Protein AF-A0A537US73-F1 (afdb_monomer_lite)

Foldseek 3Di:
DPVVVVVVLVVCVVVVHAAEAADAAEPVCVVVVVVVCVVVPNPDHPYYHYAYPVHPDPFSLVVLLVVLVVCVVVVDQAAEFEDQAVSSAPNDSYVYYHHDHDPPDYGD

Radius of gyration: 13.64 Å; chains: 1; bounding box: 30×30×32 Å

pLDDT: mean 93.69, std 6.21, range [62.94, 98.44]

Secondary structure (DSSP, 8-state):
--HHHHHHHHHHHHTTPPPEEEEEEEGGGHHHHHHHHHHTT--S-SEEEEEPTT---SSHHHHHHHHHHHHHHTT--B--EEESSGGGT-S--BS-EEEPP--S----

Sequence (108 aa):
PIKPALDLFNAAKAKGVAVVFITGRRDRERQATLWNLDRAGYEGWAKLVTRPDDDPHPTVEAYKTEERRKLAEAGYTIIATVGDQQSDLDGGSAECTFKVPNPFYFIR

Structure (mmCIF, N/CA/C/O backbone):
data_AF-A0A537US73-F1
#
_entry.id   AF-A0A537US73-F1
#
loop_
_atom_site.group_PDB
_atom_site.id
_atom_site.type_symbol
_atom_site.label_atom_id
_atom_site.label_alt_id
_atom_site.label_comp_id
_atom_site.label_asym_id
_atom_site.label_entity_id
_atom_site.label_seq_id
_atom_site.pdbx_PDB_ins_code
_atom_site.Cartn_x
_atom_site.Cartn_y
_atom_site.Cartn_z
_atom_site.occupancy
_atom_site.B_iso_or_equiv
_atom_site.auth_seq_id
_atom_site.auth_comp_id
_atom_site.auth_asym_id
_atom_site.auth_atom_id
_atom_site.pdbx_PDB_model_num
ATOM 1 N N . PRO A 1 1 ? -2.478 -14.498 5.587 1.00 77.81 1 PRO A N 1
ATOM 2 C CA . PRO A 1 1 ? -2.134 -13.086 5.886 1.00 77.81 1 PRO A CA 1
ATOM 3 C C . PRO A 1 1 ? -1.152 -13.024 7.056 1.00 77.81 1 PRO A C 1
ATOM 5 O O . PRO A 1 1 ? -1.156 -13.936 7.879 1.00 77.81 1 PRO A O 1
ATOM 8 N N . ILE A 1 2 ? -0.347 -11.964 7.150 1.00 90.00 2 ILE A N 1
ATOM 9 C CA . ILE A 1 2 ? 0.436 -11.678 8.359 1.00 90.00 2 ILE A CA 1
ATOM 10 C C . ILE A 1 2 ? -0.547 -11.120 9.393 1.00 90.00 2 ILE A C 1
ATOM 12 O O . ILE A 1 2 ? -0.985 -9.980 9.265 1.00 90.00 2 ILE A O 1
ATOM 16 N N . LYS A 1 3 ? -0.944 -11.931 10.383 1.00 94.31 3 LYS A N 1
ATOM 17 C CA . LYS A 1 3 ? -2.038 -11.583 11.309 1.00 94.31 3 LYS A CA 1
ATOM 18 C C . LYS A 1 3 ? -1.866 -10.204 11.980 1.00 94.31 3 LYS A C 1
ATOM 20 O O . LYS A 1 3 ? -2.812 -9.424 11.910 1.00 94.31 3 LYS A O 1
ATOM 25 N N . PRO A 1 4 ? -0.685 -9.835 12.520 1.00 96.19 4 PRO A N 1
ATOM 26 C CA . PRO A 1 4 ? -0.496 -8.509 13.114 1.00 96.19 4 PRO A CA 1
ATOM 27 C C . PRO A 1 4 ? -0.744 -7.338 12.150 1.00 96.19 4 PRO A C 1
ATOM 29 O O . PRO A 1 4 ? -1.201 -6.281 12.574 1.00 96.19 4 PRO A O 1
ATOM 32 N N . ALA A 1 5 ? -0.485 -7.513 10.849 1.00 96.50 5 ALA A N 1
ATOM 33 C CA . ALA A 1 5 ? -0.738 -6.471 9.856 1.00 96.50 5 ALA A CA 1
ATOM 34 C C . ALA A 1 5 ? -2.242 -6.262 9.619 1.00 96.50 5 ALA A C 1
ATOM 36 O O . ALA A 1 5 ? -2.681 -5.131 9.425 1.00 96.50 5 ALA A O 1
ATOM 37 N N . LEU A 1 6 ? -3.035 -7.338 9.645 1.00 97.69 6 LEU A N 1
ATOM 38 C CA . LEU A 1 6 ? -4.495 -7.245 9.564 1.00 97.69 6 LEU A CA 1
ATOM 39 C C . LEU A 1 6 ? -5.085 -6.609 10.833 1.00 97.69 6 LEU A C 1
ATOM 41 O O . LEU A 1 6 ? -5.959 -5.752 10.737 1.00 97.69 6 LEU A O 1
ATOM 45 N N . ASP A 1 7 ? -4.565 -6.967 12.010 1.00 97.94 7 ASP A N 1
ATOM 46 C CA . ASP A 1 7 ? -4.988 -6.368 13.282 1.00 97.94 7 ASP A CA 1
ATOM 47 C C . ASP A 1 7 ? -4.717 -4.846 13.294 1.00 97.94 7 ASP A C 1
ATOM 49 O O . ASP A 1 7 ? -5.599 -4.058 13.641 1.00 97.94 7 ASP A O 1
ATOM 53 N N . LEU A 1 8 ? -3.533 -4.413 12.832 1.00 97.19 8 LEU A N 1
ATOM 54 C CA . LEU A 1 8 ? -3.190 -2.993 12.679 1.00 97.19 8 LEU A CA 1
ATOM 55 C C . LEU A 1 8 ? -4.104 -2.278 11.675 1.00 97.19 8 LEU A C 1
ATOM 57 O O . LEU A 1 8 ? -4.586 -1.181 11.959 1.00 97.19 8 LEU A O 1
ATOM 61 N N . PHE A 1 9 ? -4.352 -2.895 10.518 1.00 98.12 9 PHE A N 1
ATOM 62 C CA . PHE A 1 9 ? -5.245 -2.360 9.491 1.00 98.12 9 PHE A CA 1
ATOM 63 C C . PHE A 1 9 ? -6.645 -2.085 10.054 1.00 98.12 9 PHE A C 1
ATOM 65 O O . PHE A 1 9 ? -7.157 -0.969 9.937 1.00 98.12 9 PHE A O 1
ATOM 72 N N . ASN A 1 10 ? -7.227 -3.076 10.731 1.00 98.06 10 ASN A N 1
ATOM 73 C CA . ASN A 1 10 ? -8.550 -2.965 11.337 1.00 98.06 10 ASN A CA 1
ATOM 74 C C . ASN A 1 10 ? -8.580 -1.902 12.443 1.00 98.06 10 ASN A C 1
ATOM 76 O O . ASN A 1 10 ? -9.516 -1.105 12.505 1.00 98.06 10 ASN A O 1
ATOM 80 N N . ALA A 1 11 ? -7.540 -1.831 13.279 1.00 98.12 11 ALA A N 1
ATOM 81 C CA . ALA A 1 11 ? -7.434 -0.819 14.327 1.00 98.12 11 ALA A CA 1
ATOM 82 C C . ALA A 1 11 ? -7.325 0.611 13.767 1.00 98.12 11 ALA A C 1
ATOM 84 O O . ALA A 1 11 ? -7.943 1.530 14.307 1.00 98.12 11 ALA A O 1
ATOM 85 N N . ALA A 1 12 ? -6.568 0.814 12.684 1.00 97.75 12 ALA A N 1
ATOM 86 C CA . ALA A 1 12 ? -6.464 2.107 12.007 1.00 97.75 12 ALA A CA 1
ATOM 87 C C . ALA A 1 12 ? -7.816 2.521 11.406 1.00 97.75 12 ALA A C 1
ATOM 89 O O . ALA A 1 12 ? -8.304 3.628 11.651 1.00 97.75 12 ALA A O 1
ATOM 90 N N . LYS A 1 13 ? -8.474 1.595 10.700 1.00 97.56 13 LYS A N 1
ATOM 91 C CA . LYS A 1 13 ? -9.808 1.793 10.123 1.00 97.56 13 LYS A CA 1
ATOM 92 C C . LYS A 1 13 ? -10.861 2.142 11.173 1.00 97.56 13 LYS A C 1
ATOM 94 O O . LYS A 1 13 ? -11.618 3.087 10.967 1.00 97.56 13 LYS A O 1
ATOM 99 N N . ALA A 1 14 ? -10.879 1.441 12.307 1.00 97.88 14 ALA A N 1
ATOM 100 C CA . ALA A 1 14 ? -11.801 1.710 13.413 1.00 97.88 14 ALA A CA 1
ATOM 101 C C . ALA A 1 14 ? -11.631 3.117 14.018 1.00 97.88 14 ALA A C 1
ATOM 103 O O . ALA A 1 14 ? -12.566 3.652 14.606 1.00 97.88 14 ALA A O 1
ATOM 104 N N . LYS A 1 15 ? -10.457 3.736 13.847 1.00 97.88 15 LYS A N 1
ATOM 105 C CA . LYS A 1 15 ? -10.158 5.111 14.274 1.00 97.88 15 LYS A CA 1
ATOM 106 C C . LYS A 1 15 ? -10.400 6.160 13.182 1.00 97.88 15 LYS A C 1
ATOM 108 O O . LYS A 1 15 ? -10.014 7.310 13.355 1.00 97.88 15 LYS A O 1
ATOM 113 N N . GLY A 1 16 ? -11.002 5.780 12.054 1.00 97.25 16 GLY A N 1
ATOM 114 C CA . GLY A 1 16 ? -11.258 6.689 10.935 1.00 97.25 16 GLY A CA 1
ATOM 115 C C . GLY A 1 16 ? -10.019 7.025 10.101 1.00 97.25 16 GLY A C 1
ATOM 116 O O . GLY A 1 16 ? -10.068 7.941 9.284 1.00 97.25 16 GLY A O 1
ATOM 117 N N . VAL A 1 17 ? -8.913 6.292 10.269 1.00 97.88 17 VAL A N 1
ATOM 118 C CA . VAL A 1 17 ? -7.701 6.502 9.471 1.00 97.88 17 VAL A CA 1
ATOM 119 C C . VAL A 1 17 ? -7.886 5.875 8.089 1.00 97.88 17 VAL A C 1
ATOM 121 O O . VAL A 1 17 ? -8.249 4.701 7.956 1.00 97.88 17 VAL A O 1
ATOM 124 N N . ALA A 1 18 ? -7.615 6.653 7.042 1.00 98.00 18 ALA A N 1
ATOM 125 C CA . ALA A 1 18 ? -7.555 6.147 5.679 1.00 98.00 18 ALA A CA 1
ATOM 126 C C . ALA A 1 18 ? -6.306 5.272 5.506 1.00 98.00 18 ALA A C 1
ATOM 128 O O . ALA A 1 18 ? -5.186 5.735 5.704 1.00 98.00 18 ALA A O 1
ATOM 129 N N . VAL A 1 19 ? -6.491 4.010 5.112 1.00 98.12 19 VAL A N 1
ATOM 130 C CA . VAL A 1 19 ? -5.371 3.103 4.833 1.00 98.12 19 VAL A CA 1
ATOM 131 C C . VAL A 1 19 ? -5.150 3.004 3.330 1.00 98.12 19 VAL A C 1
ATOM 133 O O . VAL A 1 19 ? -6.072 2.662 2.588 1.00 98.12 19 VAL A O 1
ATOM 136 N N . VAL A 1 20 ? -3.928 3.290 2.886 1.00 98.19 20 VAL A N 1
ATOM 137 C CA . VAL A 1 20 ? -3.509 3.205 1.484 1.00 98.19 20 VAL A CA 1
ATOM 138 C C . VAL A 1 20 ? -2.401 2.168 1.346 1.00 98.19 20 VAL A C 1
ATOM 140 O O . VAL A 1 20 ? -1.422 2.197 2.086 1.00 98.19 20 VAL A O 1
ATOM 143 N N . PHE A 1 21 ? -2.537 1.269 0.374 1.00 97.94 21 PHE A N 1
ATOM 144 C CA . PHE A 1 21 ? -1.484 0.334 -0.008 1.00 97.94 21 PHE A CA 1
ATOM 145 C C . PHE A 1 21 ? -0.675 0.910 -1.170 1.00 97.94 21 PHE A C 1
ATOM 147 O O . PHE A 1 21 ? -1.232 1.139 -2.243 1.00 97.94 21 PHE A O 1
ATOM 154 N N . ILE A 1 22 ? 0.634 1.089 -0.986 1.00 97.00 22 ILE A N 1
ATOM 155 C CA . ILE A 1 22 ? 1.580 1.404 -2.067 1.00 97.00 22 ILE A CA 1
ATOM 156 C C . ILE A 1 22 ? 2.517 0.209 -2.225 1.00 97.00 22 ILE A C 1
ATOM 158 O O . ILE A 1 22 ? 3.218 -0.166 -1.288 1.00 97.00 22 ILE A O 1
ATOM 162 N N . THR A 1 23 ? 2.530 -0.417 -3.401 1.00 96.06 23 THR A N 1
ATOM 163 C CA . THR A 1 23 ? 3.285 -1.655 -3.636 1.00 96.06 23 THR A CA 1
ATOM 164 C C . THR A 1 23 ? 4.154 -1.579 -4.884 1.00 96.06 23 THR A C 1
ATOM 166 O O . THR A 1 23 ? 3.825 -0.899 -5.849 1.00 96.06 23 THR A O 1
ATOM 169 N N . GLY A 1 24 ? 5.275 -2.305 -4.860 1.00 95.06 24 GLY A N 1
ATOM 170 C CA . GLY A 1 24 ? 6.141 -2.484 -6.028 1.00 95.06 24 GLY A CA 1
ATOM 171 C C . GLY A 1 24 ? 5.611 -3.505 -7.041 1.00 95.06 24 GLY A C 1
ATOM 172 O O . GLY A 1 24 ? 6.200 -3.627 -8.113 1.00 95.06 24 GLY A O 1
ATOM 173 N N . ARG A 1 25 ? 4.527 -4.232 -6.715 1.00 96.88 25 ARG A N 1
ATOM 174 C CA . ARG A 1 25 ? 3.833 -5.113 -7.669 1.00 96.88 25 ARG A CA 1
ATOM 175 C C . ARG A 1 25 ? 3.370 -4.315 -8.874 1.00 96.88 25 ARG A C 1
ATOM 177 O O . ARG A 1 25 ? 2.863 -3.203 -8.709 1.00 96.88 25 ARG A O 1
ATOM 184 N N . ARG A 1 26 ? 3.531 -4.904 -10.053 1.00 97.44 26 ARG A N 1
ATOM 185 C CA . ARG A 1 26 ? 3.197 -4.254 -11.313 1.00 97.44 26 ARG A CA 1
ATOM 186 C C . ARG A 1 26 ? 1.688 -4.216 -11.560 1.00 97.44 26 ARG A C 1
ATOM 188 O O . ARG A 1 26 ? 0.945 -5.015 -10.988 1.00 97.44 26 ARG A O 1
ATOM 195 N N . ASP A 1 27 ? 1.228 -3.326 -12.432 1.00 98.19 27 ASP A N 1
ATOM 196 C CA . ASP A 1 27 ? -0.194 -3.186 -12.771 1.00 98.19 27 ASP A CA 1
ATOM 197 C C . ASP A 1 27 ? -0.805 -4.464 -13.355 1.00 98.19 27 ASP A C 1
ATOM 199 O O . ASP A 1 27 ? -1.917 -4.840 -12.968 1.00 98.19 27 ASP A O 1
ATOM 203 N N . ARG A 1 28 ? -0.056 -5.223 -14.162 1.00 98.12 28 ARG A N 1
ATOM 204 C CA . ARG A 1 28 ? -0.457 -6.577 -14.587 1.00 98.12 28 ARG A CA 1
ATOM 205 C C . ARG A 1 28 ? -0.792 -7.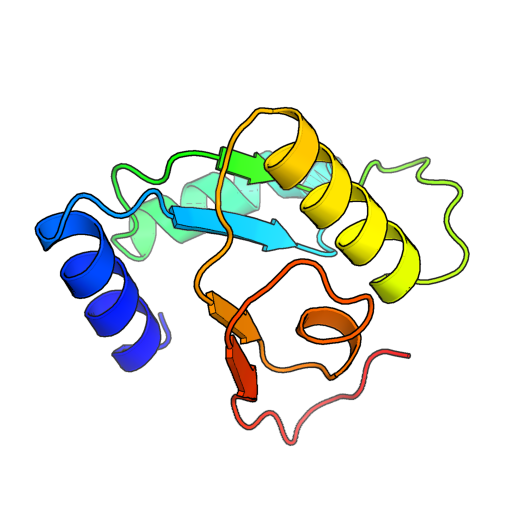538 -13.433 1.00 98.12 28 ARG A C 1
ATOM 207 O O . ARG A 1 28 ? -1.527 -8.501 -13.629 1.00 98.12 28 ARG A O 1
ATOM 214 N N . GLU A 1 29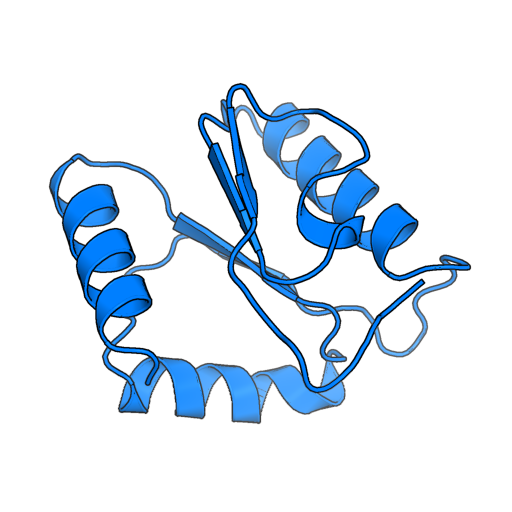 ? -0.290 -7.292 -12.220 1.00 98.44 29 GLU A N 1
ATOM 215 C CA . GLU A 1 29 ? -0.543 -8.098 -11.012 1.00 98.44 29 GLU A CA 1
ATOM 216 C C . GLU A 1 29 ? -1.678 -7.531 -10.137 1.00 98.44 29 GLU A C 1
ATOM 218 O O . GLU A 1 29 ? -1.995 -8.082 -9.072 1.00 98.44 29 GLU A O 1
ATOM 223 N N . ARG A 1 30 ? -2.304 -6.420 -10.546 1.00 98.31 30 ARG A N 1
ATOM 224 C CA . ARG A 1 30 ? -3.295 -5.698 -9.738 1.00 98.31 30 ARG A CA 1
ATOM 225 C C . ARG A 1 30 ? -4.505 -6.557 -9.387 1.00 98.31 30 ARG A C 1
ATOM 227 O O . ARG A 1 30 ? -4.887 -6.603 -8.221 1.00 98.31 30 ARG A O 1
ATOM 234 N N . GLN A 1 31 ? -5.074 -7.272 -10.358 1.00 98.31 31 GLN A N 1
ATOM 235 C CA . GLN A 1 31 ? -6.260 -8.110 -10.127 1.00 98.31 31 GLN A CA 1
ATOM 236 C C . GLN A 1 31 ? -5.979 -9.242 -9.133 1.00 98.31 31 GLN A C 1
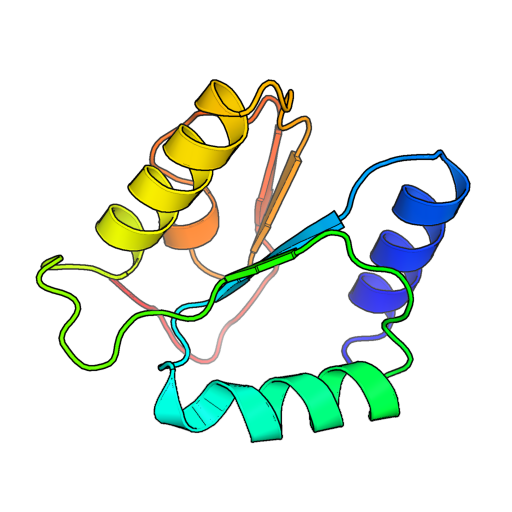ATOM 238 O O . GLN A 1 31 ? -6.711 -9.420 -8.162 1.00 98.31 31 GLN A O 1
ATOM 243 N N . ALA A 1 32 ? -4.852 -9.938 -9.298 1.00 98.44 32 ALA A N 1
ATOM 244 C CA . ALA A 1 32 ? -4.418 -10.953 -8.343 1.00 98.44 32 ALA A CA 1
ATOM 245 C C . ALA A 1 32 ? -4.155 -10.360 -6.946 1.00 98.44 32 ALA A C 1
ATOM 247 O O . ALA A 1 32 ? -4.406 -11.009 -5.931 1.00 98.44 32 ALA A O 1
ATOM 248 N N . THR A 1 33 ? -3.660 -9.123 -6.865 1.00 98.25 33 THR A N 1
ATOM 249 C CA . THR A 1 33 ? -3.456 -8.427 -5.586 1.00 98.25 33 THR A CA 1
ATOM 250 C C . THR A 1 33 ? -4.779 -8.125 -4.891 1.00 98.25 33 THR A C 1
ATOM 252 O O . THR A 1 33 ? -4.897 -8.411 -3.702 1.00 98.25 33 THR A O 1
ATOM 255 N N . LEU A 1 34 ? -5.777 -7.626 -5.624 1.00 98.06 34 LEU A N 1
ATOM 256 C CA . LEU A 1 34 ? -7.118 -7.369 -5.094 1.00 98.06 34 LEU A CA 1
ATOM 257 C C . LEU A 1 34 ? -7.760 -8.645 -4.541 1.00 98.06 34 LEU A C 1
ATOM 259 O O . LEU A 1 34 ? -8.175 -8.654 -3.387 1.00 98.06 34 LEU A O 1
ATOM 263 N N . TRP A 1 35 ? -7.745 -9.740 -5.307 1.00 98.19 35 TRP A N 1
ATOM 264 C CA . TRP A 1 35 ? -8.258 -11.034 -4.840 1.00 98.19 35 TRP A CA 1
ATOM 265 C C . TRP A 1 35 ? -7.567 -11.541 -3.573 1.00 98.19 35 TRP A C 1
ATOM 267 O O . TRP A 1 35 ? -8.216 -12.086 -2.684 1.00 98.19 35 TRP A O 1
ATOM 277 N N . ASN A 1 36 ? -6.251 -11.365 -3.465 1.00 98.06 36 ASN A N 1
ATOM 278 C CA . ASN A 1 36 ? -5.528 -11.792 -2.270 1.00 98.06 36 ASN A CA 1
ATOM 279 C C . ASN A 1 36 ? -5.813 -10.903 -1.054 1.00 98.06 36 ASN A C 1
ATOM 281 O O . ASN A 1 36 ? -5.842 -11.425 0.057 1.00 98.06 36 ASN A O 1
ATOM 285 N N . LEU A 1 37 ? -6.003 -9.593 -1.242 1.00 98.06 37 LEU A N 1
ATOM 286 C CA . LEU A 1 37 ? -6.384 -8.675 -0.164 1.00 98.06 37 LEU A CA 1
ATOM 287 C C . LEU A 1 37 ? -7.781 -9.005 0.370 1.00 98.06 37 LEU A C 1
ATOM 289 O O . LEU A 1 37 ? -7.942 -9.130 1.582 1.00 98.06 37 LEU A O 1
ATOM 293 N N . ASP A 1 38 ? -8.737 -9.224 -0.533 1.00 97.44 38 ASP A N 1
ATOM 294 C CA . ASP A 1 38 ? -10.108 -9.631 -0.215 1.00 97.44 38 ASP A CA 1
ATOM 295 C C . ASP A 1 38 ? -10.130 -10.940 0.588 1.00 97.44 38 ASP A C 1
ATOM 297 O O . ASP A 1 38 ? -10.549 -10.970 1.744 1.00 97.44 38 ASP A O 1
ATOM 301 N N . ARG A 1 39 ? -9.510 -12.001 0.058 1.00 97.75 39 ARG A N 1
ATOM 302 C CA . ARG A 1 39 ? -9.413 -13.300 0.744 1.00 97.75 39 ARG A CA 1
ATOM 303 C C . ARG A 1 39 ? -8.674 -13.230 2.086 1.00 97.75 39 ARG A C 1
ATOM 305 O O . ARG A 1 39 ? -8.866 -14.085 2.951 1.00 97.75 39 ARG A O 1
ATOM 312 N N . ALA A 1 40 ? -7.781 -12.260 2.250 1.00 97.56 40 ALA A N 1
ATOM 313 C CA . ALA A 1 40 ? -7.058 -12.031 3.494 1.00 97.56 40 ALA A CA 1
ATOM 314 C C . ALA A 1 40 ? -7.845 -11.200 4.524 1.00 97.56 40 ALA A C 1
ATOM 316 O O . ALA A 1 40 ? -7.366 -11.089 5.653 1.00 97.56 40 ALA A O 1
ATOM 317 N N . GLY A 1 41 ? -9.014 -10.659 4.163 1.00 97.69 41 GLY A N 1
ATOM 318 C CA . GLY A 1 41 ? -9.890 -9.878 5.039 1.00 97.69 41 GLY A CA 1
ATOM 319 C C . GLY A 1 41 ? -9.604 -8.374 5.061 1.00 97.69 41 GLY A C 1
ATOM 320 O O . GLY A 1 41 ? -10.003 -7.698 6.005 1.00 97.69 41 GLY A O 1
ATOM 321 N N . TYR A 1 42 ? -8.882 -7.835 4.072 1.00 98.19 42 TYR A N 1
ATOM 322 C CA . TYR A 1 42 ? -8.608 -6.397 3.984 1.00 98.19 42 TYR A CA 1
ATOM 323 C C . TYR A 1 42 ? -9.735 -5.661 3.256 1.00 98.19 42 TYR A C 1
ATOM 325 O O . TYR A 1 42 ? -9.709 -5.507 2.034 1.00 98.19 42 TYR A O 1
ATOM 333 N N . GLU A 1 43 ? -10.687 -5.136 4.021 1.00 96.00 43 GLU A N 1
ATOM 334 C CA . GLU A 1 43 ? -11.855 -4.428 3.491 1.00 96.00 43 GLU A CA 1
ATOM 335 C C . GLU A 1 43 ? -11.816 -2.917 3.772 1.00 96.00 43 GLU A C 1
ATOM 337 O O . GLU A 1 43 ? -11.321 -2.447 4.797 1.00 96.00 43 GLU A O 1
ATOM 342 N N . GLY A 1 44 ? -12.361 -2.118 2.850 1.00 96.06 44 GLY A N 1
ATOM 343 C CA . GLY A 1 44 ? -12.541 -0.677 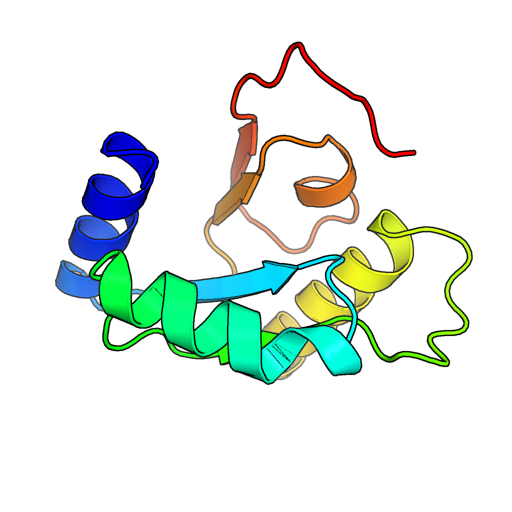3.054 1.00 96.06 44 GLY A CA 1
ATOM 344 C C . GLY A 1 44 ? -11.251 0.155 3.070 1.00 96.06 44 GLY A C 1
ATOM 345 O O . GLY A 1 44 ? -11.239 1.247 3.642 1.00 96.06 44 GLY A O 1
ATOM 346 N N . TRP A 1 45 ? -10.160 -0.322 2.473 1.00 97.25 45 TRP A N 1
ATOM 347 C CA . TRP A 1 45 ? -8.975 0.504 2.218 1.00 97.25 45 TRP A CA 1
ATOM 348 C C . TRP A 1 45 ? -9.311 1.673 1.276 1.00 97.25 45 TRP A C 1
ATOM 350 O O . TRP A 1 45 ? -10.210 1.582 0.446 1.00 97.25 45 TRP A O 1
ATOM 360 N N . ALA A 1 46 ? -8.598 2.790 1.414 1.00 97.69 46 ALA A N 1
ATOM 361 C CA . ALA A 1 46 ? -8.864 4.013 0.658 1.00 97.69 46 ALA A CA 1
ATOM 362 C C . ALA A 1 46 ? -8.293 3.955 -0.765 1.00 97.69 46 ALA A C 1
ATOM 364 O O . ALA A 1 46 ? -8.936 4.395 -1.715 1.00 97.69 46 ALA A O 1
ATOM 365 N N . LYS A 1 47 ? -7.079 3.409 -0.925 1.00 97.81 47 LYS A N 1
ATOM 366 C CA . LYS A 1 47 ? -6.448 3.249 -2.241 1.00 97.81 47 LYS A CA 1
ATOM 367 C C . LYS A 1 47 ? -5.482 2.058 -2.284 1.00 97.81 47 LYS A C 1
ATOM 369 O O . LYS A 1 47 ? -4.823 1.751 -1.295 1.00 97.81 47 LYS A O 1
ATOM 374 N N . LEU A 1 48 ? -5.384 1.427 -3.454 1.00 98.19 48 LEU A N 1
ATOM 375 C CA . LEU A 1 48 ? -4.328 0.490 -3.832 1.00 98.19 48 LEU A CA 1
ATOM 376 C C . LEU A 1 48 ? -3.574 1.099 -5.011 1.00 98.19 48 LEU A C 1
ATOM 378 O O . LEU A 1 48 ? -4.159 1.301 -6.081 1.00 98.19 48 LEU A O 1
ATOM 382 N N . VAL A 1 49 ? -2.288 1.357 -4.812 1.00 97.75 49 VAL A N 1
ATOM 383 C CA . VAL A 1 49 ? -1.370 1.923 -5.798 1.00 97.75 49 VAL A CA 1
ATOM 384 C C . VAL A 1 49 ? -0.353 0.851 -6.185 1.00 97.75 49 VAL A C 1
ATOM 386 O O . VAL A 1 49 ? 0.524 0.487 -5.399 1.00 97.75 49 VAL A O 1
ATOM 389 N N . THR A 1 50 ? -0.527 0.308 -7.385 1.00 98.06 50 THR A N 1
ATOM 390 C CA . THR A 1 50 ? 0.379 -0.647 -8.033 1.00 98.06 50 THR A CA 1
ATOM 391 C C . THR A 1 50 ? 1.320 0.104 -8.963 1.00 98.06 50 THR A C 1
ATOM 393 O O . THR A 1 50 ? 0.976 1.177 -9.450 1.00 98.06 50 THR A O 1
ATOM 396 N N . ARG A 1 51 ? 2.527 -0.429 -9.151 1.00 97.19 51 ARG A N 1
ATOM 397 C CA . ARG A 1 51 ? 3.562 0.191 -9.976 1.00 97.19 51 ARG A CA 1
ATOM 398 C C . ARG A 1 51 ? 3.218 0.009 -11.461 1.00 97.19 51 ARG A C 1
ATOM 400 O O . ARG A 1 51 ? 3.033 -1.140 -11.863 1.00 97.19 51 ARG A O 1
ATOM 407 N N . PRO A 1 52 ? 3.200 1.068 -12.288 1.00 97.69 52 PRO A N 1
ATOM 408 C CA . PRO A 1 52 ? 2.985 0.916 -13.724 1.00 97.69 52 PRO A CA 1
ATOM 409 C C . PRO A 1 52 ? 3.954 -0.087 -14.357 1.00 97.69 52 PRO A C 1
ATOM 411 O O . PRO A 1 52 ? 5.108 -0.226 -13.926 1.00 97.69 52 PRO A O 1
ATOM 414 N N . ASP A 1 53 ? 3.488 -0.832 -15.358 1.00 97.06 53 ASP A N 1
ATOM 415 C CA . ASP A 1 53 ? 4.323 -1.805 -16.074 1.00 97.06 53 ASP A CA 1
ATOM 416 C C . ASP A 1 53 ? 5.491 -1.121 -16.807 1.00 97.06 53 ASP A C 1
ATOM 418 O O . ASP A 1 53 ? 6.594 -1.666 -16.857 1.00 97.06 53 ASP A O 1
ATOM 422 N N . ASP A 1 54 ? 5.270 0.104 -17.282 1.00 96.62 54 ASP A N 1
ATOM 423 C CA . ASP A 1 54 ? 6.213 0.987 -17.972 1.00 96.62 54 ASP A CA 1
ATOM 424 C C . ASP A 1 54 ? 6.844 2.052 -17.054 1.00 96.62 54 ASP A C 1
ATOM 426 O O . ASP A 1 54 ? 7.429 3.021 -17.535 1.00 96.62 54 ASP A O 1
ATOM 430 N N . ASP A 1 55 ? 6.746 1.877 -15.730 1.00 95.31 55 ASP A N 1
ATOM 431 C CA . ASP A 1 55 ? 7.237 2.853 -14.756 1.00 95.31 55 ASP A CA 1
ATOM 432 C C . ASP A 1 55 ? 8.721 3.216 -14.990 1.00 95.31 55 ASP A C 1
ATOM 434 O O . ASP A 1 55 ? 9.582 2.329 -14.902 1.00 95.31 55 ASP A O 1
ATOM 438 N N . PRO A 1 56 ? 9.040 4.505 -15.223 1.00 94.12 56 PRO A N 1
ATOM 439 C CA . PRO A 1 56 ? 10.379 4.941 -15.610 1.00 94.12 56 PRO A CA 1
ATOM 440 C C . PRO A 1 56 ? 11.320 5.139 -14.416 1.00 94.12 56 PRO A C 1
ATOM 442 O O . PRO A 1 56 ? 12.496 5.453 -14.612 1.00 94.12 56 PRO A O 1
ATOM 445 N N . HIS A 1 57 ? 10.833 5.005 -13.177 1.00 94.38 57 HIS A N 1
ATOM 446 C CA . HIS A 1 57 ? 11.663 5.244 -12.003 1.00 94.38 57 HIS A CA 1
ATOM 447 C C . HIS A 1 57 ? 12.786 4.200 -11.898 1.00 94.38 57 HIS A C 1
ATOM 449 O O . HIS A 1 57 ? 12.542 2.996 -12.048 1.00 94.38 57 HIS A O 1
ATOM 455 N N . PRO A 1 58 ? 14.013 4.626 -11.553 1.00 90.00 58 PRO A N 1
ATOM 456 C CA . PRO A 1 58 ? 15.158 3.724 -11.467 1.00 90.00 58 PRO A CA 1
ATOM 457 C C . PRO A 1 58 ? 15.038 2.723 -10.309 1.00 90.00 58 PRO A C 1
ATOM 459 O O . PRO A 1 58 ? 15.572 1.620 -10.397 1.00 90.00 58 PRO A O 1
ATOM 462 N N . THR A 1 59 ? 14.324 3.078 -9.236 1.00 90.62 59 THR A N 1
ATOM 463 C CA . THR A 1 59 ? 14.165 2.244 -8.035 1.00 90.62 59 THR A CA 1
ATOM 464 C C . THR A 1 59 ? 12.714 2.205 -7.562 1.00 90.62 59 THR A C 1
ATOM 466 O O . THR A 1 59 ? 11.900 3.076 -7.880 1.00 90.62 59 THR A O 1
ATOM 469 N N . VAL A 1 60 ? 12.382 1.179 -6.772 1.00 90.19 60 VAL A N 1
ATOM 470 C CA . VAL A 1 60 ? 11.072 1.084 -6.105 1.00 90.19 60 VAL A CA 1
ATOM 471 C C . VAL A 1 60 ? 10.911 2.197 -5.066 1.00 90.19 60 VAL A C 1
ATOM 473 O O . VAL A 1 60 ? 9.804 2.692 -4.878 1.00 90.19 60 VAL A O 1
ATOM 476 N N . GLU A 1 61 ? 12.004 2.613 -4.423 1.00 91.50 61 GLU A N 1
ATOM 477 C CA . GLU A 1 61 ? 12.017 3.727 -3.472 1.00 91.50 61 GLU A CA 1
ATOM 478 C C . GLU A 1 61 ? 11.585 5.042 -4.123 1.00 91.50 61 GLU A C 1
ATOM 480 O O . GLU A 1 61 ? 10.699 5.717 -3.598 1.00 91.50 61 GLU A O 1
ATOM 485 N N . ALA A 1 62 ? 12.162 5.384 -5.282 1.00 92.25 62 ALA A N 1
ATOM 486 C CA . ALA A 1 62 ? 11.836 6.615 -5.999 1.00 92.25 62 ALA A CA 1
ATOM 487 C C . ALA A 1 62 ? 10.351 6.649 -6.383 1.00 92.25 62 ALA A C 1
ATOM 489 O O . ALA A 1 62 ? 9.657 7.624 -6.103 1.00 92.25 62 ALA A O 1
ATOM 490 N N . TYR A 1 63 ? 9.846 5.535 -6.919 1.00 94.69 63 TYR A N 1
ATOM 491 C CA . TYR A 1 63 ? 8.427 5.367 -7.222 1.00 94.69 63 TYR 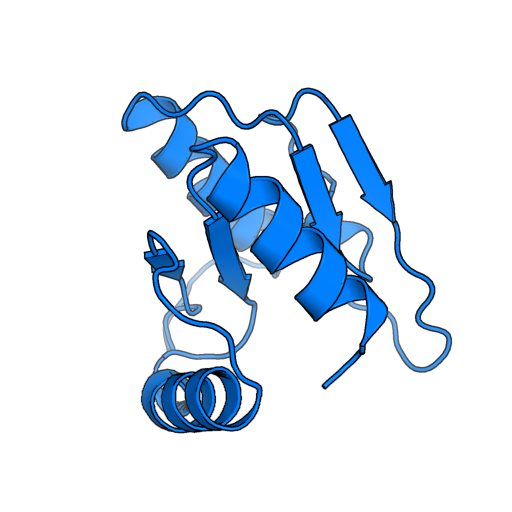A CA 1
ATOM 492 C C . TYR A 1 63 ? 7.538 5.542 -5.973 1.00 94.69 63 TYR A C 1
ATOM 494 O O . TYR A 1 63 ? 6.592 6.326 -5.983 1.00 94.69 63 TYR A O 1
ATOM 502 N N . LYS A 1 64 ? 7.844 4.861 -4.859 1.00 94.12 64 LYS A N 1
ATOM 503 C CA . LYS A 1 64 ? 7.035 4.952 -3.629 1.00 94.12 64 LYS A CA 1
ATOM 504 C C . LYS A 1 64 ? 7.075 6.341 -2.996 1.00 94.12 64 LYS A C 1
ATOM 506 O O . LYS A 1 64 ? 6.069 6.780 -2.443 1.00 94.12 64 LYS A O 1
ATOM 511 N N . THR A 1 65 ? 8.215 7.020 -3.083 1.00 93.88 65 THR A N 1
ATOM 512 C CA . THR A 1 65 ? 8.390 8.395 -2.599 1.00 93.88 65 THR A CA 1
ATOM 513 C C . THR A 1 65 ? 7.475 9.347 -3.350 1.00 93.88 65 THR A C 1
ATOM 515 O O . THR A 1 65 ? 6.740 10.113 -2.729 1.00 93.88 65 THR A O 1
ATOM 518 N N . GLU A 1 66 ? 7.449 9.233 -4.674 1.00 95.00 66 GLU A N 1
ATOM 519 C CA . GLU A 1 66 ? 6.573 10.028 -5.524 1.00 95.00 66 GLU A CA 1
ATOM 520 C C . GLU A 1 66 ? 5.087 9.746 -5.244 1.00 95.00 66 GLU A C 1
ATOM 522 O O . GLU A 1 66 ? 4.289 10.673 -5.111 1.00 95.00 66 GLU A O 1
ATOM 527 N N . GLU A 1 67 ? 4.699 8.483 -5.048 1.00 96.12 67 GLU A N 1
ATOM 528 C CA . GLU A 1 67 ? 3.315 8.148 -4.690 1.00 96.12 67 GLU A CA 1
ATOM 529 C C . GLU A 1 67 ? 2.908 8.662 -3.298 1.00 96.12 67 GLU A C 1
ATOM 531 O O . GLU A 1 67 ? 1.770 9.104 -3.119 1.00 96.12 67 GLU A O 1
ATOM 536 N N . ARG A 1 68 ? 3.821 8.680 -2.314 1.00 94.88 68 ARG A N 1
ATOM 537 C CA . ARG A 1 68 ? 3.572 9.334 -1.015 1.00 94.88 68 ARG A CA 1
ATOM 538 C C . ARG A 1 68 ? 3.411 10.846 -1.171 1.00 94.88 68 ARG A C 1
ATOM 540 O O . ARG A 1 68 ? 2.481 11.410 -0.597 1.00 94.88 68 ARG A O 1
ATOM 547 N N . ARG A 1 69 ? 4.249 11.494 -1.986 1.00 94.44 69 ARG A N 1
ATOM 548 C CA . ARG A 1 69 ? 4.131 12.931 -2.282 1.00 94.44 69 ARG A CA 1
ATOM 549 C C . ARG A 1 69 ? 2.766 13.261 -2.893 1.00 94.44 69 ARG A C 1
ATOM 551 O O . ARG A 1 69 ? 2.095 14.166 -2.408 1.00 94.44 69 ARG A O 1
ATOM 558 N N . LYS A 1 70 ? 2.298 12.476 -3.870 1.00 95.75 70 LYS A N 1
ATOM 559 C CA . LYS A 1 70 ? 0.962 12.641 -4.479 1.00 95.75 70 LYS A CA 1
ATOM 560 C C . LYS A 1 70 ? -0.180 12.526 -3.464 1.00 95.75 70 LYS A C 1
ATOM 562 O O . LYS A 1 70 ? -1.185 13.217 -3.605 1.00 95.75 70 LYS A O 1
ATOM 567 N N . LEU A 1 71 ? -0.058 11.664 -2.449 1.00 95.75 71 LEU A N 1
ATOM 568 C CA . LEU A 1 71 ? -1.047 11.586 -1.365 1.00 95.75 71 LEU A CA 1
ATOM 569 C C . LEU A 1 71 ? -1.037 12.853 -0.504 1.00 95.75 71 LEU A C 1
ATOM 571 O O . LEU A 1 71 ? -2.106 13.386 -0.213 1.00 95.75 71 LEU A O 1
ATOM 575 N N . ALA A 1 72 ? 0.145 13.355 -0.141 1.00 94.50 72 ALA A N 1
ATOM 576 C CA . ALA A 1 72 ? 0.263 14.608 0.602 1.00 94.50 72 ALA A CA 1
ATOM 577 C C . ALA A 1 72 ? -0.342 15.791 -0.176 1.00 94.50 72 ALA A C 1
ATOM 579 O O . ALA A 1 72 ? -1.115 16.570 0.375 1.00 94.50 72 ALA A O 1
ATOM 580 N N . GLU A 1 73 ? -0.082 15.874 -1.483 1.00 95.56 73 GLU A N 1
ATOM 581 C CA . GLU A 1 73 ? -0.653 16.903 -2.366 1.00 95.56 73 GLU A CA 1
ATOM 582 C C . GLU A 1 73 ? -2.165 16.774 -2.557 1.00 95.56 73 GLU A C 1
ATOM 584 O O . GLU A 1 73 ? -2.853 17.774 -2.745 1.00 95.56 73 GLU A O 1
ATOM 589 N N . ALA A 1 74 ? -2.702 15.558 -2.448 1.00 95.69 74 ALA A N 1
ATOM 590 C CA . ALA A 1 74 ? -4.140 15.312 -2.414 1.00 95.69 74 ALA A CA 1
ATOM 591 C C . ALA A 1 74 ? -4.790 15.669 -1.058 1.00 95.69 74 ALA A C 1
ATOM 593 O O . ALA A 1 74 ? -5.987 15.444 -0.884 1.00 95.69 74 ALA A O 1
ATOM 594 N N . GLY A 1 75 ? -4.029 16.218 -0.103 1.00 95.75 75 GLY A N 1
ATOM 595 C CA . GLY A 1 75 ? -4.527 16.701 1.186 1.00 95.75 75 GLY A CA 1
ATOM 596 C C . GLY A 1 75 ? -4.483 15.675 2.321 1.00 95.75 75 GLY A C 1
ATOM 597 O O . GLY A 1 75 ? -5.053 15.926 3.382 1.00 95.75 75 GLY A O 1
ATOM 598 N N . TYR A 1 76 ? -3.829 14.525 2.132 1.00 95.88 76 TYR A N 1
ATOM 599 C CA . TYR A 1 76 ? -3.633 13.563 3.217 1.00 95.88 76 TYR A CA 1
ATOM 600 C C . TYR A 1 76 ? -2.451 13.957 4.106 1.00 95.88 76 TYR A C 1
ATOM 602 O O . TYR A 1 76 ? -1.341 14.160 3.622 1.00 95.88 76 TYR A O 1
ATOM 610 N N . THR A 1 77 ? -2.645 13.921 5.423 1.00 96.56 77 THR A N 1
ATOM 611 C CA . THR A 1 77 ? -1.528 13.835 6.372 1.00 96.56 77 THR A CA 1
ATOM 612 C C . THR A 1 77 ? -1.144 12.370 6.555 1.00 96.56 77 THR A C 1
ATOM 614 O O . THR A 1 77 ? -1.929 11.574 7.077 1.00 96.56 77 THR A O 1
ATOM 617 N N . ILE A 1 78 ? 0.060 11.988 6.125 1.00 96.12 78 ILE A N 1
ATOM 618 C CA . ILE A 1 78 ? 0.554 10.617 6.296 1.00 96.12 78 ILE A CA 1
ATOM 619 C C . ILE A 1 78 ? 1.153 10.491 7.703 1.00 96.12 78 ILE A C 1
ATOM 621 O O . ILE A 1 78 ? 2.307 10.822 7.950 1.00 96.12 78 ILE A O 1
ATOM 625 N N . ILE A 1 79 ? 0.364 9.991 8.649 1.00 95.88 79 ILE A N 1
ATOM 626 C CA . ILE A 1 79 ? 0.798 9.851 10.050 1.00 95.88 79 ILE A CA 1
ATOM 627 C C . ILE A 1 79 ? 1.774 8.685 10.269 1.00 95.88 79 ILE A C 1
ATOM 629 O O . ILE A 1 79 ? 2.542 8.680 11.226 1.00 95.88 79 ILE A O 1
ATOM 633 N N . ALA A 1 80 ? 1.748 7.671 9.399 1.00 95.31 80 ALA A N 1
ATOM 634 C CA . ALA A 1 80 ? 2.615 6.506 9.515 1.00 95.31 80 ALA A CA 1
ATOM 635 C C . ALA A 1 80 ? 2.840 5.812 8.168 1.00 95.31 80 ALA A C 1
ATOM 637 O O . ALA A 1 80 ? 1.901 5.636 7.389 1.00 95.31 80 ALA A O 1
ATOM 638 N N . THR A 1 81 ? 4.060 5.328 7.943 1.00 95.19 81 THR A N 1
ATOM 639 C CA . THR A 1 81 ? 4.369 4.305 6.935 1.00 95.19 81 THR A CA 1
ATOM 640 C C . THR A 1 81 ? 4.833 3.028 7.624 1.00 95.19 81 THR A C 1
ATOM 642 O O . THR A 1 81 ? 5.560 3.056 8.617 1.00 95.19 81 THR A O 1
ATOM 645 N N . VAL A 1 82 ? 4.383 1.886 7.111 1.00 95.69 82 VAL A N 1
ATOM 646 C CA . VAL A 1 82 ? 4.716 0.563 7.645 1.00 95.69 82 VAL A CA 1
ATOM 647 C C . VAL A 1 82 ? 5.162 -0.304 6.482 1.00 95.69 82 VAL A C 1
ATOM 649 O O . VAL A 1 82 ? 4.430 -0.433 5.501 1.00 95.69 82 VAL A O 1
ATOM 652 N N . GLY A 1 83 ? 6.345 -0.898 6.588 1.00 93.62 83 GLY A N 1
ATOM 653 C CA . GLY A 1 83 ? 6.914 -1.682 5.500 1.00 93.62 83 GLY A CA 1
ATOM 654 C C . GLY A 1 83 ? 8.076 -2.549 5.945 1.00 93.62 83 GLY A C 1
ATOM 655 O O . GLY A 1 83 ? 8.654 -2.357 7.016 1.00 93.62 83 GLY A O 1
ATOM 656 N N . ASP A 1 84 ? 8.392 -3.549 5.135 1.00 91.62 84 ASP A N 1
ATOM 657 C CA . ASP A 1 84 ? 9.458 -4.501 5.412 1.00 91.62 84 ASP A CA 1
ATOM 658 C C . ASP A 1 84 ? 10.769 -4.156 4.702 1.00 91.62 84 ASP A C 1
ATOM 660 O O . ASP A 1 84 ? 11.793 -4.768 5.001 1.00 91.62 84 ASP A O 1
ATOM 664 N N . GLN A 1 85 ? 10.779 -3.162 3.816 1.00 88.25 85 GLN A N 1
ATOM 665 C CA . GLN A 1 85 ? 11.976 -2.663 3.146 1.00 88.25 85 GLN A CA 1
ATOM 666 C C . GLN A 1 85 ? 12.285 -1.236 3.589 1.00 88.25 85 GLN A C 1
ATOM 668 O O . GLN A 1 85 ? 11.392 -0.475 3.947 1.00 88.25 85 GLN A O 1
ATOM 673 N N . GLN A 1 86 ? 13.561 -0.847 3.544 1.00 85.06 86 GLN A N 1
ATOM 674 C CA . GLN A 1 86 ? 13.936 0.538 3.847 1.00 85.06 86 GLN A CA 1
ATOM 675 C C . GLN A 1 86 ? 13.310 1.518 2.833 1.00 85.06 86 GLN A C 1
ATOM 677 O O . GLN A 1 86 ? 12.823 2.581 3.206 1.00 85.06 86 GLN A O 1
ATOM 682 N N . SER A 1 87 ? 13.169 1.086 1.576 1.00 82.94 87 SER A N 1
ATOM 683 C CA . SER A 1 87 ? 12.492 1.831 0.506 1.00 82.94 87 SER A CA 1
ATOM 684 C C . SER A 1 87 ? 10.999 2.116 0.751 1.00 82.94 87 SER A C 1
ATOM 686 O O . SER A 1 87 ? 10.410 2.977 0.090 1.00 82.94 87 SER A O 1
ATOM 688 N N . ASP A 1 88 ? 10.356 1.424 1.699 1.00 80.94 88 ASP A N 1
ATOM 689 C CA . ASP A 1 88 ? 8.992 1.744 2.144 1.00 80.94 88 ASP A CA 1
ATOM 690 C C . ASP A 1 88 ? 8.934 2.985 3.042 1.00 80.94 88 ASP A C 1
ATOM 692 O O . ASP A 1 88 ? 7.876 3.610 3.161 1.00 80.94 88 ASP A O 1
ATOM 696 N N . LEU A 1 89 ? 10.055 3.315 3.684 1.00 84.12 89 LEU A N 1
ATOM 697 C CA . LEU A 1 89 ? 10.146 4.246 4.808 1.00 84.12 89 LEU A CA 1
ATOM 698 C C . LEU A 1 89 ? 10.891 5.534 4.443 1.00 84.12 89 LEU A C 1
ATOM 700 O O . LEU A 1 89 ? 10.571 6.592 4.982 1.00 84.12 89 LEU A O 1
ATOM 704 N N . ASP A 1 90 ? 11.854 5.438 3.527 1.00 79.19 90 ASP A N 1
ATOM 705 C CA . ASP A 1 90 ? 12.676 6.562 3.069 1.00 79.19 90 ASP A CA 1
ATOM 706 C C . ASP A 1 90 ? 11.889 7.535 2.174 1.00 79.19 90 ASP A C 1
ATOM 708 O O . ASP A 1 90 ? 10.729 7.313 1.847 1.00 79.19 90 ASP A O 1
ATOM 712 N N . GLY A 1 91 ? 12.475 8.675 1.804 1.00 71.94 91 GLY A N 1
ATOM 713 C CA . GLY A 1 91 ? 11.814 9.677 0.949 1.00 71.94 91 GLY A CA 1
ATOM 714 C C . GLY A 1 91 ? 10.794 10.585 1.656 1.00 71.94 91 GLY A C 1
ATOM 715 O O . GLY A 1 91 ? 10.173 11.434 1.019 1.00 71.94 91 GLY A O 1
ATOM 716 N N . GLY A 1 92 ? 10.642 10.452 2.977 1.00 78.25 92 GLY A N 1
ATOM 717 C CA . GLY A 1 92 ? 9.885 11.382 3.817 1.00 78.25 92 GLY A CA 1
ATOM 718 C C . GLY A 1 92 ? 8.371 11.367 3.583 1.00 78.25 92 GLY A C 1
ATOM 719 O O . GLY A 1 92 ? 7.788 10.372 3.152 1.00 78.25 92 GLY A O 1
ATOM 720 N N . SER A 1 93 ? 7.732 12.499 3.887 1.00 81.75 93 SER A N 1
ATOM 721 C CA . SER A 1 93 ? 6.275 12.718 3.823 1.00 81.75 93 SER A CA 1
ATOM 722 C C . SER A 1 93 ? 5.437 11.994 4.878 1.00 81.75 93 SER A C 1
ATOM 724 O O . SER A 1 93 ? 4.224 12.144 4.838 1.00 81.75 93 SER A O 1
ATOM 726 N N . ALA A 1 94 ? 6.043 11.258 5.817 1.00 87.75 94 ALA A N 1
ATOM 727 C CA . ALA A 1 94 ? 5.342 10.603 6.920 1.00 87.75 94 ALA A CA 1
ATOM 728 C C . ALA A 1 94 ? 5.856 11.063 8.292 1.00 87.75 94 ALA A C 1
ATOM 730 O O . ALA A 1 94 ? 7.058 11.259 8.459 1.00 87.75 94 ALA A O 1
ATOM 731 N N . GLU A 1 95 ? 4.963 11.198 9.276 1.00 91.69 95 GLU A N 1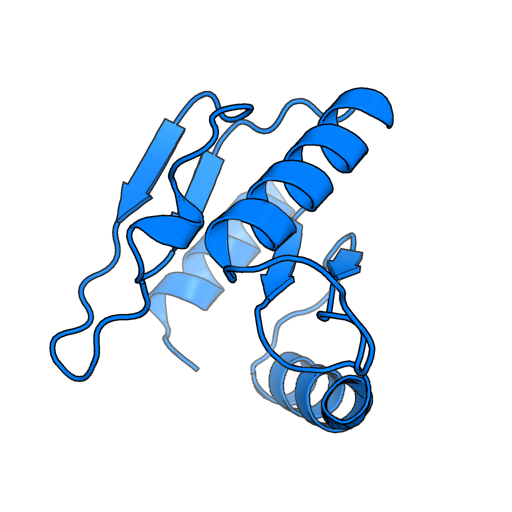
ATOM 732 C CA . GLU A 1 95 ? 5.337 11.588 10.648 1.00 91.69 95 GLU A CA 1
ATOM 733 C C . GLU A 1 95 ? 6.095 10.477 11.389 1.00 91.69 95 GLU A C 1
ATOM 735 O O . GLU A 1 95 ? 7.004 10.747 12.171 1.00 91.69 95 GLU A O 1
ATOM 740 N N . CYS A 1 96 ? 5.727 9.217 11.146 1.00 92.25 96 CYS A N 1
ATOM 741 C CA . CYS A 1 96 ? 6.346 8.038 11.746 1.00 92.25 96 CYS A CA 1
ATOM 742 C C . CYS A 1 96 ? 6.629 6.963 10.691 1.00 92.25 96 CYS A C 1
ATOM 744 O O . CYS A 1 96 ? 5.866 6.778 9.742 1.00 92.25 96 CYS A O 1
ATOM 746 N N . THR A 1 97 ? 7.700 6.199 10.892 1.00 93.31 97 THR A N 1
ATOM 747 C CA . THR A 1 97 ? 8.077 5.061 10.047 1.00 93.31 97 THR A CA 1
ATOM 748 C C . THR A 1 97 ? 8.229 3.811 10.915 1.00 93.31 97 THR A C 1
ATOM 750 O O . THR A 1 97 ? 8.808 3.858 12.000 1.00 93.31 97 THR A O 1
ATOM 753 N N . PHE A 1 98 ? 7.698 2.676 10.458 1.00 94.25 98 PHE A N 1
ATOM 754 C CA . PHE A 1 98 ? 7.757 1.406 11.184 1.00 94.25 98 PHE A CA 1
ATOM 755 C C . PHE A 1 98 ? 8.313 0.301 10.288 1.00 94.25 98 PHE A C 1
ATOM 757 O O . PHE A 1 98 ? 7.643 -0.182 9.370 1.00 94.25 98 PHE A O 1
ATOM 764 N N . LYS A 1 99 ? 9.543 -0.127 10.586 1.00 94.12 99 LYS A N 1
ATOM 765 C CA . LYS A 1 99 ? 10.208 -1.230 9.893 1.00 94.12 99 LYS A CA 1
ATOM 766 C C . LYS A 1 99 ? 9.751 -2.574 10.449 1.00 94.12 99 LYS A C 1
ATOM 768 O O . LYS A 1 99 ? 9.971 -2.885 11.618 1.00 94.12 99 LYS A O 1
ATOM 773 N N . VAL A 1 100 ? 9.189 -3.406 9.584 1.00 93.12 100 VAL A N 1
ATOM 774 C CA . VAL A 1 100 ? 8.853 -4.799 9.891 1.00 93.12 100 VAL A CA 1
ATOM 775 C C . VAL A 1 100 ? 10.035 -5.707 9.504 1.00 93.12 100 VAL A C 1
ATOM 777 O O . VAL A 1 100 ? 10.711 -5.442 8.502 1.00 93.12 100 VAL A O 1
ATOM 780 N N . PRO A 1 101 ? 10.355 -6.761 10.277 1.00 90.75 101 PRO A N 1
ATOM 781 C CA . PRO A 1 101 ? 11.415 -7.700 9.915 1.00 90.75 101 PRO A CA 1
ATOM 782 C C . PRO A 1 101 ? 11.095 -8.477 8.632 1.00 90.75 101 PRO A C 1
ATOM 784 O O . PRO A 1 101 ? 10.013 -9.042 8.496 1.00 90.75 101 PRO A O 1
ATOM 787 N N . ASN A 1 102 ? 12.070 -8.570 7.728 1.00 91.81 102 ASN A N 1
ATOM 788 C CA . ASN A 1 102 ? 12.055 -9.505 6.606 1.00 91.81 102 ASN A CA 1
ATOM 789 C C . ASN A 1 102 ? 13.489 -10.005 6.356 1.00 91.81 102 ASN A C 1
ATOM 791 O O . ASN A 1 102 ? 14.307 -9.242 5.844 1.00 91.81 102 ASN A O 1
ATOM 795 N N . PRO A 1 103 ? 13.823 -11.247 6.752 1.00 88.12 103 PRO A N 1
ATOM 796 C CA . PRO A 1 103 ? 15.167 -11.799 6.592 1.00 88.12 103 PRO A CA 1
ATOM 797 C C . PRO A 1 103 ? 15.416 -12.430 5.212 1.00 88.12 103 PRO A C 1
ATOM 799 O O . PRO A 1 103 ? 16.521 -12.896 4.956 1.00 88.12 103 PRO A O 1
ATOM 802 N N . PHE A 1 104 ? 14.408 -12.503 4.338 1.00 87.06 104 PHE A N 1
ATOM 803 C CA . PHE A 1 104 ? 14.483 -13.309 3.118 1.00 87.06 104 PHE A CA 1
ATOM 804 C C . PHE A 1 104 ? 15.071 -12.563 1.921 1.00 87.06 104 PHE A C 1
ATOM 806 O O . PHE A 1 104 ? 15.704 -13.188 1.074 1.00 87.06 104 PHE A O 1
ATOM 813 N N . TYR A 1 105 ? 14.852 -11.251 1.819 1.00 87.88 105 TYR A N 1
ATOM 814 C CA . TYR A 1 105 ? 15.363 -10.458 0.705 1.00 87.88 105 TYR A CA 1
ATOM 815 C C . TYR A 1 105 ? 15.470 -8.971 1.046 1.00 87.88 105 TYR A C 1
ATOM 817 O O . TYR A 1 105 ? 14.811 -8.460 1.955 1.00 87.88 105 TYR A O 1
ATOM 825 N N . PHE A 1 106 ? 16.282 -8.278 0.250 1.00 82.38 106 PHE A N 1
ATOM 826 C CA . PHE A 1 106 ? 16.470 -6.837 0.304 1.00 82.38 106 PHE A CA 1
ATOM 827 C C . PHE A 1 106 ? 16.220 -6.229 -1.076 1.00 82.38 106 PHE A C 1
ATOM 829 O O . PHE A 1 106 ? 16.751 -6.712 -2.077 1.00 82.38 106 PHE A O 1
ATOM 836 N N . ILE A 1 107 ? 15.408 -5.177 -1.119 1.00 79.19 107 ILE A N 1
ATOM 837 C CA . ILE A 1 107 ? 15.142 -4.382 -2.315 1.00 79.19 107 ILE A CA 1
ATOM 838 C C . ILE A 1 107 ? 15.872 -3.055 -2.156 1.00 79.19 107 ILE A C 1
ATOM 840 O O . ILE A 1 107 ? 15.652 -2.338 -1.179 1.00 79.19 107 ILE A O 1
ATOM 844 N N . ARG A 1 108 ? 16.715 -2.752 -3.141 1.00 62.94 108 ARG A N 1
ATOM 845 C CA . ARG A 1 108 ? 17.421 -1.481 -3.269 1.00 62.94 108 ARG A CA 1
ATOM 846 C C . ARG A 1 108 ? 16.681 -0.548 -4.224 1.00 62.94 108 ARG A C 1
ATOM 848 O O . ARG A 1 108 ? 16.007 -1.057 -5.150 1.00 62.94 108 ARG A O 1
#